Protein AF-B1YMI3-F1 (afdb_monomer)

Mean predicted 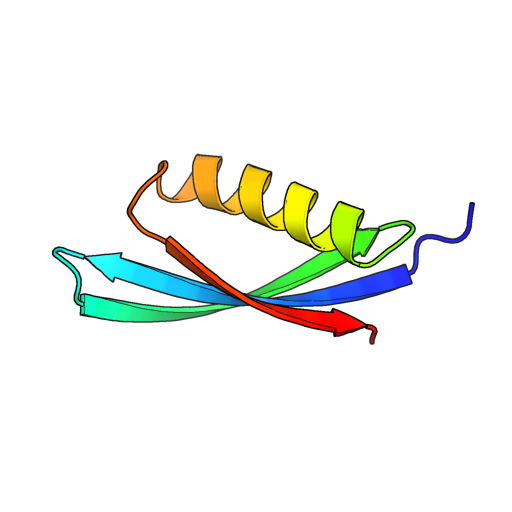aligned error: 3.76 Å

Secondary structure (DSSP, 8-state):
--PEEEEEEEEEEETTEEEEEEEEEEEESSHHHHHHHHHHHHHHHH-SSSEEEEEEEE-

Foldseek 3Di:
DAWFWKKWKKFFADPRDGPDIDIDIDTDPDQVRRVVVVQVVCCVVRNNPGMDTDDMGTD

Organism: Exiguobacterium sibiricum (strain DSM 17290 / CCUG 55495 / CIP 109462 / JCM 13490 / 255-15) (NCBI:txid262543)

Nearest PDB structures (foldseek):
  5t2a-assembly1_Q  TM=7.615E-01  e=6.579E-01  Leishmania donovani
  8ove-assembly1_BS  TM=7.748E-01  e=7.403E-01  Trypanosoma brucei brucei
  7r81-assembly1_U1  TM=7.856E-01  e=1.186E+00  Neurospora crassa
  8rxx-assembly1_LR  TM=7.504E-01  e=1.416E+00  Leishmania major strain Friedlin
  7ohp-assembly1_S  TM=6.996E-01  e=3.858E+00  Saccharomyces cerevisiae S288C

Structure (mmCIF, N/CA/C/O backbone):
data_AF-B1YMI3-F1
#
_entry.id   AF-B1YMI3-F1
#
loop_
_atom_site.group_PDB
_atom_site.id
_atom_site.type_symbol
_atom_site.label_atom_id
_atom_site.label_alt_id
_atom_site.label_comp_id
_atom_site.label_asym_id
_atom_site.label_entity_id
_atom_site.label_seq_id
_atom_site.pdbx_PDB_ins_code
_atom_site.Cartn_x
_atom_site.Cartn_y
_atom_site.Cartn_z
_atom_site.occupancy
_atom_site.B_iso_or_equiv
_atom_site.auth_seq_id
_atom_site.auth_comp_id
_atom_site.auth_asym_id
_atom_site.auth_atom_id
_atom_site.pdbx_PDB_model_nu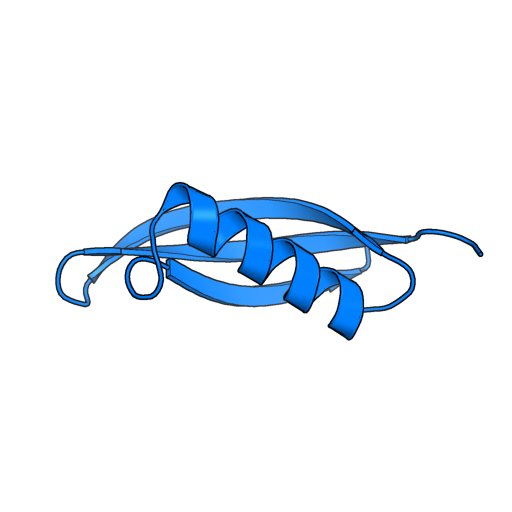m
ATOM 1 N N . MET A 1 1 ? 11.870 6.528 -19.987 1.00 56.75 1 MET A N 1
ATOM 2 C CA . MET A 1 1 ? 11.792 5.813 -18.693 1.00 56.75 1 MET A CA 1
ATOM 3 C C . MET A 1 1 ? 10.689 4.770 -18.832 1.00 56.75 1 MET A C 1
ATOM 5 O O . MET A 1 1 ? 9.543 5.157 -19.016 1.00 56.75 1 MET A O 1
ATOM 9 N N . PHE A 1 2 ? 11.021 3.479 -18.898 1.00 68.00 2 PHE A N 1
ATOM 10 C CA . PHE A 1 2 ? 10.015 2.425 -19.083 1.00 68.00 2 PHE A CA 1
ATOM 11 C C . PHE A 1 2 ? 9.260 2.219 -17.766 1.00 68.00 2 PHE A C 1
ATOM 13 O O . PHE A 1 2 ? 9.831 1.712 -16.802 1.00 68.00 2 PHE A O 1
ATOM 20 N N . ASN A 1 3 ? 7.999 2.649 -17.710 1.00 79.81 3 ASN A N 1
ATOM 21 C CA . ASN A 1 3 ? 7.130 2.336 -16.580 1.00 79.81 3 ASN A CA 1
ATOM 22 C C . ASN A 1 3 ? 6.789 0.843 -16.631 1.00 79.81 3 ASN A C 1
ATOM 24 O O . ASN A 1 3 ? 6.245 0.367 -17.623 1.00 79.81 3 ASN A O 1
ATOM 28 N N . LYS A 1 4 ? 7.121 0.124 -15.562 1.00 91.25 4 LYS A N 1
ATOM 29 C CA . LYS A 1 4 ? 6.752 -1.276 -15.343 1.00 91.25 4 LYS A CA 1
ATOM 30 C C . LYS A 1 4 ? 5.446 -1.324 -14.561 1.00 91.25 4 LYS A C 1
ATOM 32 O O . LYS A 1 4 ? 5.138 -0.392 -13.813 1.00 91.25 4 LYS A O 1
ATOM 37 N N . GLU A 1 5 ? 4.699 -2.403 -14.728 1.00 96.31 5 GLU A N 1
ATOM 38 C CA . GLU A 1 5 ? 3.503 -2.669 -13.938 1.00 96.31 5 GLU A CA 1
ATOM 39 C C . GLU A 1 5 ? 3.867 -3.461 -12.681 1.00 96.31 5 GLU A C 1
ATOM 41 O O . GLU A 1 5 ? 4.693 -4.378 -12.699 1.00 96.31 5 GLU A O 1
ATOM 46 N N . TYR A 1 6 ? 3.271 -3.054 -11.568 1.00 96.50 6 TYR A N 1
ATOM 47 C CA . TYR A 1 6 ? 3.430 -3.669 -10.264 1.00 96.50 6 TYR A CA 1
ATOM 48 C C . TYR A 1 6 ? 2.054 -3.962 -9.692 1.00 96.50 6 TYR A C 1
ATOM 50 O O . TYR A 1 6 ? 1.187 -3.091 -9.700 1.00 96.50 6 TYR A O 1
ATOM 58 N N . THR A 1 7 ? 1.877 -5.164 -9.160 1.00 97.19 7 THR A N 1
ATOM 59 C CA . THR A 1 7 ? 0.730 -5.496 -8.317 1.00 97.19 7 THR A CA 1
ATOM 60 C C . THR A 1 7 ? 1.083 -5.193 -6.872 1.00 97.19 7 THR A C 1
ATOM 62 O O . THR A 1 7 ? 2.143 -5.590 -6.388 1.00 97.19 7 THR A O 1
ATOM 65 N N . VAL A 1 8 ? 0.202 -4.481 -6.183 1.00 96.75 8 VAL A N 1
ATOM 66 C CA . VAL A 1 8 ? 0.322 -4.160 -4.763 1.00 96.75 8 VAL A CA 1
ATOM 67 C C . VAL A 1 8 ? -0.878 -4.745 -4.048 1.00 96.75 8 VAL A C 1
ATOM 69 O O . VAL A 1 8 ? -1.993 -4.307 -4.306 1.00 96.75 8 VAL A O 1
ATOM 72 N N . GLN A 1 9 ? -0.662 -5.710 -3.158 1.00 97.50 9 GLN A N 1
ATOM 73 C CA . GLN A 1 9 ? -1.728 -6.215 -2.295 1.00 97.50 9 GLN A CA 1
ATOM 74 C C . GLN A 1 9 ? -1.755 -5.429 -0.990 1.00 97.50 9 GLN A C 1
ATOM 76 O O . GLN A 1 9 ? -0.708 -5.154 -0.391 1.00 97.50 9 GLN A O 1
ATOM 81 N N . TYR A 1 10 ? -2.958 -5.096 -0.541 1.00 96.75 10 TYR A N 1
ATOM 82 C CA . TYR A 1 10 ? -3.177 -4.407 0.717 1.00 96.75 10 TYR A CA 1
ATOM 83 C C . TYR A 1 10 ? -4.397 -4.962 1.450 1.00 96.75 10 TYR A C 1
ATOM 85 O O . TYR A 1 10 ? -5.288 -5.560 0.851 1.00 96.75 10 TYR A O 1
ATOM 93 N N . HIS A 1 11 ? -4.412 -4.740 2.756 1.00 96.88 11 HIS A N 1
ATOM 94 C CA . HIS A 1 11 ? -5.545 -4.982 3.634 1.00 96.88 11 HIS A CA 1
ATOM 95 C C . HIS A 1 11 ? -6.195 -3.660 4.018 1.00 96.88 11 HIS A C 1
ATOM 97 O O . HIS A 1 11 ? -5.477 -2.679 4.230 1.00 96.88 11 HIS A O 1
ATOM 103 N N . VAL A 1 12 ? -7.520 -3.645 4.136 1.00 95.06 12 VAL A N 1
ATOM 104 C CA . VAL A 1 12 ? -8.272 -2.573 4.802 1.00 95.06 12 VAL A CA 1
ATOM 105 C C . VAL A 1 12 ? -8.475 -2.976 6.257 1.00 95.06 12 VAL A C 1
ATOM 107 O O . VAL A 1 12 ? -8.756 -4.141 6.542 1.00 95.06 12 VAL A O 1
ATOM 110 N N . LEU A 1 13 ? -8.286 -2.023 7.167 1.00 94.75 13 LEU A N 1
ATOM 111 C CA . LEU A 1 13 ? -8.320 -2.252 8.607 1.00 94.75 13 LEU A CA 1
ATOM 112 C C . LEU A 1 13 ? -9.464 -1.480 9.271 1.00 94.75 13 LEU A C 1
ATOM 114 O O . LEU A 1 13 ? -9.582 -0.269 9.073 1.00 94.75 13 LEU A O 1
ATOM 118 N N . GLU A 1 14 ? -10.209 -2.147 10.149 1.00 91.06 14 GLU A N 1
ATOM 119 C CA . GLU A 1 14 ? -11.120 -1.521 11.114 1.00 91.06 14 GLU A CA 1
ATOM 120 C C . GLU A 1 14 ? -10.791 -2.010 12.520 1.00 91.06 14 GLU A C 1
ATOM 122 O O . GLU A 1 14 ? -10.727 -3.208 12.753 1.00 91.06 14 GLU A O 1
ATOM 127 N N . GLN A 1 15 ? -10.551 -1.084 13.455 1.00 86.25 15 GLN A N 1
ATOM 128 C CA . GLN A 1 15 ? -10.229 -1.405 14.858 1.00 86.25 15 GLN A CA 1
ATOM 129 C C . GLN A 1 15 ? -9.170 -2.519 15.019 1.00 86.25 15 GLN A C 1
ATOM 131 O O . GLN A 1 15 ? -9.261 -3.326 15.932 1.00 86.25 15 GLN A O 1
ATOM 136 N N . GLU A 1 16 ? -8.157 -2.525 14.141 1.00 84.25 16 GLU A N 1
ATOM 137 C CA . GLU A 1 16 ? -7.051 -3.504 14.081 1.00 84.25 16 GLU A CA 1
ATOM 138 C C . GLU A 1 16 ? -7.366 -4.854 13.408 1.00 84.25 16 GLU A C 1
ATOM 140 O O . GLU A 1 16 ? -6.454 -5.657 13.209 1.00 84.25 16 GLU A O 1
ATOM 145 N N . GLU A 1 17 ? -8.597 -5.074 12.946 1.00 91.25 17 GLU A N 1
ATOM 146 C CA . GLU A 1 17 ? -8.975 -6.257 12.172 1.00 91.25 17 GLU A CA 1
ATOM 147 C C . GLU A 1 17 ? -8.923 -6.006 10.664 1.00 91.25 17 GLU A C 1
ATOM 149 O O . GLU A 1 17 ? -9.273 -4.932 10.172 1.00 91.25 17 GLU A O 1
ATOM 154 N N . VAL A 1 18 ? -8.490 -7.022 9.912 1.00 93.88 18 VAL A N 1
ATOM 155 C CA . VAL A 1 18 ? -8.550 -7.009 8.446 1.00 93.88 18 VAL A CA 1
ATOM 156 C C . VAL A 1 18 ? -9.986 -7.278 8.019 1.00 93.88 18 VAL A C 1
ATOM 158 O O . VAL A 1 18 ? -10.460 -8.407 8.121 1.00 93.88 18 VAL A O 1
ATOM 161 N N . VAL A 1 19 ? -10.653 -6.249 7.507 1.00 95.06 19 VAL A N 1
ATOM 162 C CA . VAL A 1 19 ? -12.032 -6.354 7.003 1.00 95.06 19 VAL A CA 1
ATOM 163 C C . VAL A 1 19 ? -12.092 -6.629 5.505 1.00 95.06 19 VAL A C 1
ATOM 165 O O . VAL A 1 19 ? -13.083 -7.168 5.022 1.00 95.06 19 VAL A O 1
ATOM 168 N N . ASP A 1 20 ? -11.030 -6.291 4.767 1.00 95.31 20 ASP A N 1
ATOM 169 C CA . ASP A 1 20 ? -10.957 -6.521 3.324 1.00 95.31 20 ASP A CA 1
ATOM 170 C C . ASP A 1 20 ? -9.512 -6.712 2.837 1.00 95.31 20 ASP A C 1
ATOM 172 O O . ASP A 1 20 ? -8.550 -6.271 3.476 1.00 95.31 20 ASP A O 1
ATOM 176 N N . THR A 1 21 ? -9.348 -7.380 1.696 1.00 95.75 21 THR A N 1
ATOM 17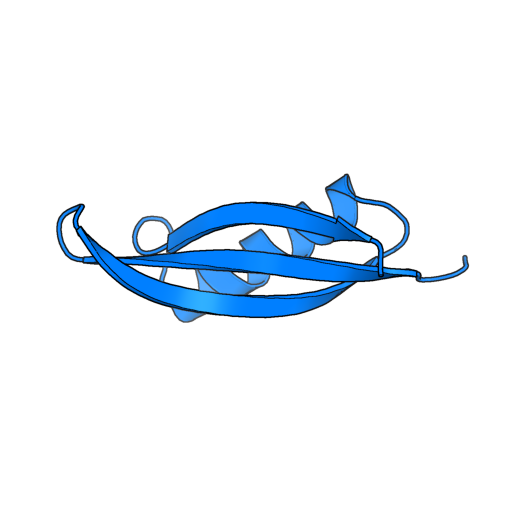7 C CA . THR A 1 21 ? -8.066 -7.584 1.010 1.00 95.75 21 THR A CA 1
ATOM 178 C C . THR A 1 21 ? -8.229 -7.354 -0.480 1.00 95.75 21 THR A C 1
ATOM 180 O O . THR A 1 21 ? -8.955 -8.086 -1.145 1.00 95.75 21 THR A O 1
ATOM 183 N N . ASP A 1 22 ? -7.464 -6.414 -1.026 1.00 96.06 22 ASP A N 1
ATOM 184 C CA . ASP A 1 22 ? -7.572 -6.047 -2.436 1.00 96.06 22 ASP A CA 1
ATOM 185 C C . ASP A 1 22 ? -6.191 -5.781 -3.064 1.00 96.06 22 ASP A C 1
ATOM 187 O O . ASP A 1 22 ? -5.137 -5.860 -2.412 1.00 96.06 22 ASP A O 1
ATOM 191 N N . ARG A 1 23 ? -6.172 -5.546 -4.378 1.00 96.00 23 ARG A N 1
ATOM 192 C CA . ARG A 1 23 ? -4.974 -5.395 -5.201 1.00 96.00 23 ARG A CA 1
ATOM 193 C C . ARG A 1 23 ? -5.053 -4.147 -6.071 1.00 96.00 23 ARG A C 1
ATOM 195 O O . ARG A 1 23 ? -6.016 -3.921 -6.792 1.00 96.00 23 ARG A O 1
ATOM 202 N N . LEU A 1 24 ? -3.963 -3.385 -6.096 1.00 95.25 24 LEU A N 1
ATOM 203 C CA . LEU A 1 24 ? -3.768 -2.265 -7.015 1.00 95.25 24 LEU A CA 1
ATOM 204 C C . LEU A 1 24 ? -2.752 -2.619 -8.094 1.00 95.25 24 LEU A C 1
ATOM 206 O O . LEU A 1 24 ? -1.692 -3.175 -7.802 1.00 95.25 24 LEU A O 1
ATOM 210 N N . ILE A 1 25 ? -3.030 -2.199 -9.326 1.00 96.06 25 ILE A N 1
ATOM 211 C CA . ILE A 1 25 ? -2.051 -2.203 -10.415 1.00 96.06 25 ILE A CA 1
ATOM 212 C C . ILE A 1 25 ? -1.451 -0.802 -10.543 1.00 96.06 25 ILE A C 1
ATOM 214 O O . ILE A 1 25 ? -2.148 0.174 -10.817 1.00 96.06 25 ILE A O 1
ATOM 218 N N . ILE A 1 26 ? -0.138 -0.692 -10.341 1.00 95.50 26 ILE A N 1
ATOM 219 C CA . ILE A 1 26 ? 0.603 0.570 -10.334 1.00 95.50 26 ILE A CA 1
ATOM 220 C C . ILE A 1 26 ? 1.669 0.563 -11.426 1.00 95.50 26 ILE A C 1
ATOM 222 O O . ILE A 1 26 ? 2.517 -0.324 -11.486 1.00 95.50 26 ILE A O 1
ATOM 226 N N . LYS A 1 27 ? 1.695 1.621 -12.242 1.00 94.88 27 LYS A N 1
ATOM 227 C CA . LYS A 1 27 ? 2.796 1.897 -13.176 1.00 94.88 27 LYS A CA 1
ATOM 228 C C . LYS A 1 27 ? 3.893 2.720 -12.500 1.00 94.88 27 LYS A C 1
ATOM 230 O O . LYS A 1 27 ? 3.653 3.859 -12.077 1.00 94.88 27 LYS A O 1
ATOM 235 N N . ALA A 1 28 ? 5.108 2.181 -12.415 1.00 94.81 28 ALA A N 1
ATOM 236 C CA . ALA A 1 28 ? 6.249 2.842 -11.776 1.00 94.81 28 ALA A CA 1
ATOM 237 C C . ALA A 1 28 ? 7.598 2.447 -12.400 1.00 94.81 28 ALA A C 1
ATOM 239 O O . ALA A 1 28 ? 7.698 1.459 -13.122 1.00 94.81 28 ALA A O 1
ATOM 240 N N . GLY A 1 29 ? 8.644 3.235 -12.131 1.00 94.06 29 GLY A N 1
ATOM 241 C CA . GLY A 1 29 ? 10.003 2.933 -12.602 1.00 94.06 29 GLY A CA 1
ATOM 242 C C . GLY A 1 29 ? 10.673 1.792 -11.827 1.00 94.06 29 GLY A C 1
ATOM 243 O O . GLY A 1 29 ? 11.443 1.018 -12.397 1.00 94.06 29 GLY 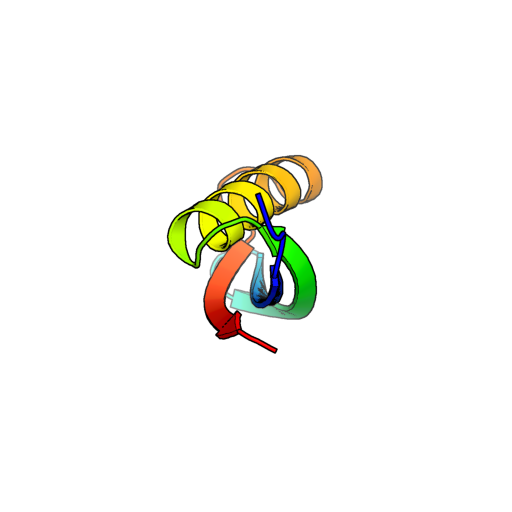A O 1
ATOM 244 N N . ASP A 1 30 ? 10.339 1.664 -10.543 1.00 93.88 30 ASP A N 1
ATOM 245 C CA . ASP A 1 30 ? 10.867 0.660 -9.627 1.00 93.88 30 ASP A CA 1
ATOM 246 C C . ASP A 1 30 ? 9.838 0.288 -8.538 1.00 93.88 30 ASP A C 1
ATOM 248 O O . ASP A 1 30 ? 8.737 0.845 -8.461 1.00 93.88 30 ASP A O 1
ATOM 252 N N . HIS A 1 31 ? 10.212 -0.683 -7.701 1.00 94.25 31 HIS A N 1
ATOM 253 C CA . HIS A 1 31 ? 9.386 -1.236 -6.624 1.00 94.25 31 HIS A CA 1
ATOM 254 C C . HIS A 1 31 ? 9.074 -0.213 -5.522 1.00 94.25 31 HIS A C 1
ATOM 256 O O . HIS A 1 31 ? 7.935 -0.117 -5.062 1.00 94.25 31 HIS A O 1
ATOM 262 N N . THR A 1 32 ? 10.047 0.623 -5.159 1.00 95.38 32 THR A N 1
ATOM 263 C CA . THR A 1 32 ? 9.896 1.666 -4.136 1.00 95.38 32 THR A CA 1
ATOM 264 C C . THR A 1 32 ? 8.913 2.742 -4.590 1.00 95.38 32 THR A C 1
ATOM 266 O O . THR A 1 32 ? 8.026 3.150 -3.836 1.00 95.38 32 THR A O 1
ATOM 269 N N . ALA A 1 33 ? 9.022 3.178 -5.844 1.00 96.00 33 ALA A N 1
ATOM 2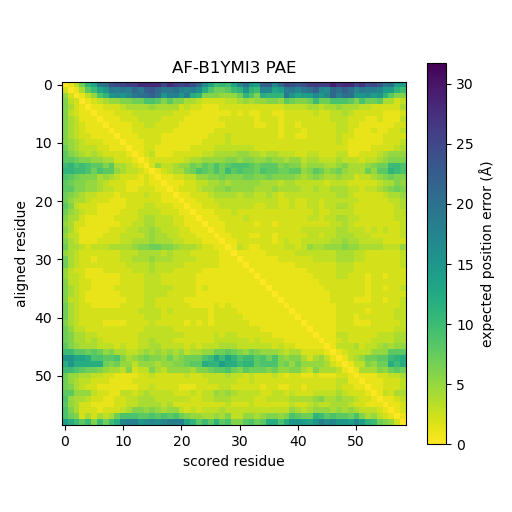70 C CA . ALA A 1 33 ? 8.108 4.123 -6.461 1.00 96.00 33 ALA A CA 1
ATOM 271 C C . ALA A 1 33 ? 6.693 3.539 -6.577 1.00 96.00 33 ALA A C 1
ATOM 273 O O . ALA A 1 33 ? 5.723 4.261 -6.336 1.00 96.00 33 ALA A O 1
ATOM 274 N N . ALA A 1 34 ? 6.561 2.243 -6.889 1.00 96.25 34 ALA A N 1
ATOM 275 C CA . ALA 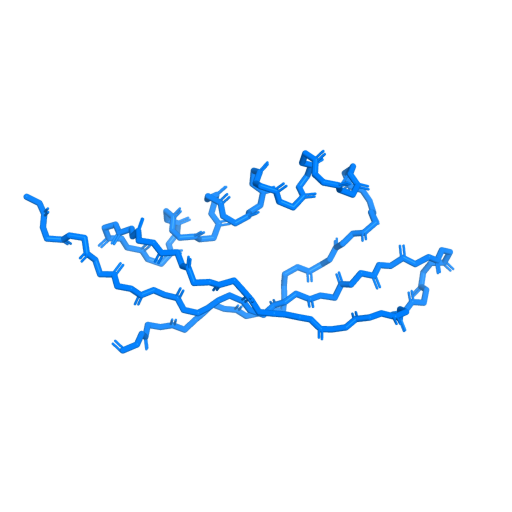A 1 34 ? 5.271 1.556 -6.893 1.00 96.25 34 ALA A CA 1
ATOM 276 C C . ALA A 1 34 ? 4.627 1.564 -5.501 1.00 96.25 34 ALA A C 1
ATOM 278 O O . ALA A 1 34 ? 3.484 2.005 -5.358 1.00 96.25 34 ALA A O 1
ATOM 279 N N . ARG A 1 35 ? 5.386 1.178 -4.465 1.00 96.38 35 ARG A N 1
ATOM 280 C CA . ARG A 1 35 ? 4.922 1.195 -3.071 1.00 96.38 35 ARG A CA 1
ATOM 281 C C . ARG A 1 35 ? 4.487 2.593 -2.637 1.00 96.38 35 ARG A C 1
ATOM 283 O O . ARG A 1 35 ? 3.406 2.745 -2.085 1.00 96.38 35 ARG A O 1
ATOM 290 N N . LYS A 1 36 ? 5.290 3.623 -2.924 1.00 97.00 36 LYS A N 1
ATOM 291 C CA . LYS A 1 36 ? 4.986 5.015 -2.549 1.00 97.00 36 LYS A CA 1
ATOM 292 C C . LYS A 1 36 ? 3.730 5.550 -3.244 1.00 97.00 36 LYS A C 1
ATOM 294 O O . LYS A 1 36 ? 2.950 6.280 -2.630 1.00 97.00 36 LYS A O 1
ATOM 299 N N . LYS A 1 37 ? 3.526 5.201 -4.519 1.00 96.88 37 LYS A N 1
ATOM 300 C CA . LYS A 1 37 ? 2.303 5.557 -5.253 1.00 96.88 37 LYS A CA 1
ATOM 301 C C . LYS A 1 37 ? 1.077 4.865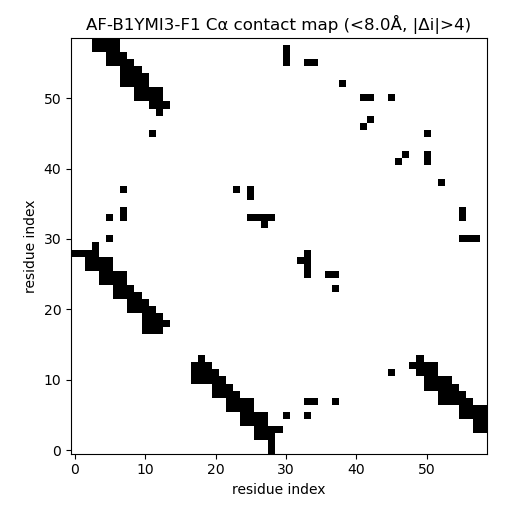 -4.660 1.00 96.88 37 LYS A C 1
ATOM 303 O O . LYS A 1 37 ? 0.096 5.554 -4.400 1.00 96.88 37 LYS A O 1
ATOM 308 N N . ALA A 1 38 ? 1.159 3.559 -4.399 1.00 96.50 38 ALA A N 1
ATOM 309 C CA . ALA A 1 38 ? 0.083 2.817 -3.747 1.00 96.50 38 ALA A CA 1
ATOM 310 C C . ALA A 1 38 ? -0.252 3.407 -2.372 1.00 96.50 38 ALA A C 1
ATOM 312 O O . ALA A 1 38 ? -1.407 3.719 -2.116 1.00 96.50 38 ALA A O 1
ATOM 313 N N . ASP A 1 39 ? 0.758 3.674 -1.541 1.00 96.38 39 ASP A N 1
ATOM 314 C CA . ASP A 1 39 ? 0.587 4.302 -0.227 1.00 96.38 39 ASP A CA 1
ATOM 315 C C . ASP A 1 39 ? -0.137 5.653 -0.327 1.00 96.38 39 ASP A C 1
ATOM 317 O O . ASP A 1 39 ? -1.103 5.912 0.382 1.00 96.38 39 ASP A O 1
ATOM 321 N N . THR A 1 40 ? 0.257 6.492 -1.289 1.00 96.94 40 THR A N 1
ATOM 322 C CA . THR A 1 40 ? -0.394 7.790 -1.519 1.00 96.94 40 THR A CA 1
ATOM 323 C C . THR A 1 40 ? -1.867 7.641 -1.917 1.00 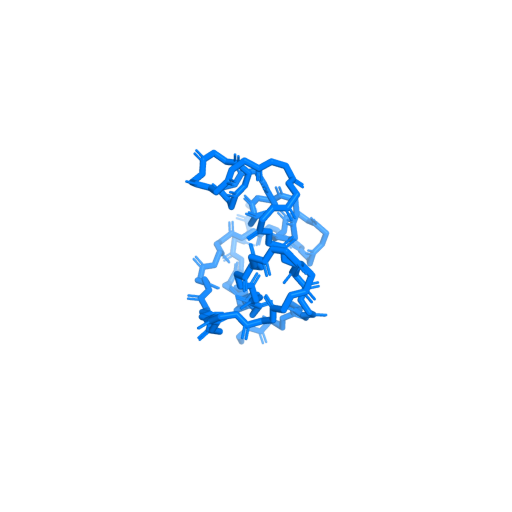96.94 40 THR A C 1
ATOM 325 O O . THR A 1 40 ? -2.688 8.466 -1.516 1.00 96.94 40 THR A O 1
ATOM 328 N N . MET A 1 41 ? -2.211 6.628 -2.717 1.00 95.56 41 MET A N 1
ATOM 329 C CA . MET A 1 41 ? -3.589 6.369 -3.149 1.00 95.56 41 MET A CA 1
ATOM 330 C C . MET A 1 41 ? -4.439 5.822 -2.002 1.00 95.56 41 MET A C 1
ATOM 332 O O . MET A 1 41 ? -5.478 6.401 -1.689 1.00 95.56 41 MET A O 1
ATOM 336 N N . LEU A 1 42 ? -3.960 4.776 -1.328 1.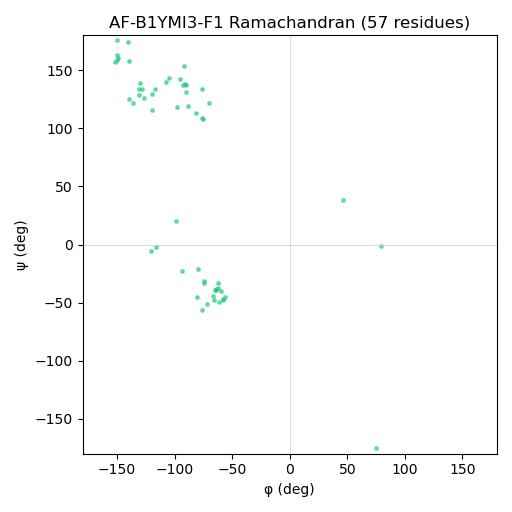00 95.50 42 LEU A N 1
ATOM 337 C CA . LEU A 1 42 ? -4.653 4.139 -0.208 1.00 95.50 42 LEU A CA 1
ATOM 338 C C . LEU A 1 42 ? -4.893 5.124 0.933 1.00 95.50 42 LEU A C 1
ATOM 340 O O . LEU A 1 42 ? -5.992 5.201 1.472 1.00 95.50 42 LEU A O 1
ATOM 344 N N . ARG A 1 43 ? -3.912 5.985 1.216 1.00 94.94 43 ARG A N 1
ATOM 345 C CA . ARG A 1 43 ? -4.053 7.042 2.216 1.00 94.94 43 ARG A CA 1
ATOM 346 C C . ARG A 1 43 ? -5.134 8.063 1.896 1.00 94.94 43 ARG A C 1
ATOM 348 O O . ARG A 1 43 ? -5.725 8.617 2.818 1.00 94.94 43 ARG A O 1
ATOM 355 N N . LYS A 1 44 ? -5.371 8.356 0.616 1.00 94.69 44 LYS A N 1
ATOM 356 C CA . LYS A 1 44 ? -6.462 9.250 0.200 1.00 94.69 44 LYS A CA 1
ATOM 357 C C . LYS A 1 44 ? -7.824 8.572 0.304 1.00 94.69 44 LYS A C 1
ATOM 359 O O . LYS A 1 44 ? -8.795 9.261 0.582 1.00 94.69 44 LYS A O 1
ATOM 364 N N . GLN A 1 45 ? -7.881 7.263 0.071 1.00 93.31 45 GLN A N 1
ATOM 365 C CA . GLN A 1 45 ? -9.123 6.494 0.068 1.00 93.31 45 GLN A CA 1
ATOM 366 C C . GLN A 1 45 ? -9.591 6.123 1.480 1.00 93.31 45 GLN A C 1
ATOM 368 O O . GLN A 1 45 ? -10.762 6.297 1.790 1.00 93.31 45 GLN A O 1
ATOM 373 N N . PHE A 1 46 ? -8.678 5.661 2.336 1.00 91.25 46 PHE A N 1
ATOM 374 C CA . PHE A 1 46 ? -8.996 5.100 3.655 1.00 91.25 46 PHE A CA 1
ATOM 375 C C . PHE A 1 46 ? -8.427 5.928 4.822 1.00 91.25 46 PHE A C 1
ATOM 377 O O . PHE A 1 46 ? -8.593 5.598 5.988 1.00 91.25 46 PHE A O 1
ATOM 384 N N . GLY A 1 47 ? -7.692 7.011 4.559 1.00 89.44 47 GLY A N 1
ATOM 385 C CA . GLY A 1 47 ? -6.941 7.697 5.614 1.00 89.44 47 GLY A CA 1
ATOM 386 C C . GLY A 1 47 ? -5.683 6.926 6.031 1.00 89.44 47 GLY A C 1
ATOM 387 O O . GLY A 1 47 ? -5.285 5.953 5.404 1.00 89.44 47 GLY A O 1
ATOM 388 N N . ARG A 1 48 ? -4.969 7.407 7.057 1.00 80.75 48 ARG A N 1
ATOM 389 C CA . ARG A 1 48 ? -3.580 6.973 7.334 1.00 80.75 48 ARG A CA 1
ATOM 390 C C . ARG A 1 48 ? -3.456 5.625 8.058 1.00 80.75 48 ARG A C 1
ATOM 392 O O . ARG A 1 48 ? -2.378 5.047 8.026 1.00 80.75 48 ARG A O 1
ATOM 399 N N . THR A 1 49 ? -4.504 5.170 8.738 1.00 82.19 49 THR A N 1
ATOM 400 C CA . THR A 1 49 ? -4.442 4.033 9.677 1.00 82.19 49 THR A CA 1
ATOM 401 C C . THR A 1 49 ? -5.358 2.874 9.302 1.00 82.19 49 THR A C 1
ATOM 403 O O . THR A 1 49 ? -5.290 1.835 9.943 1.00 82.19 49 THR A O 1
ATOM 406 N N . GLN A 1 50 ? -6.194 3.026 8.272 1.00 92.38 50 GLN A N 1
ATOM 407 C CA . GLN A 1 50 ? -7.196 2.023 7.892 1.00 92.38 50 GLN A CA 1
ATOM 408 C C . GLN A 1 50 ? -6.739 1.132 6.727 1.00 92.38 50 GLN A C 1
ATOM 410 O O . GLN A 1 50 ? -7.562 0.528 6.049 1.00 92.38 50 GLN A O 1
ATOM 415 N N . TYR A 1 51 ? -5.432 1.048 6.454 1.00 95.00 51 TYR A N 1
ATOM 416 C CA . TYR A 1 51 ? -4.902 0.104 5.471 1.00 95.00 51 TYR A CA 1
ATOM 417 C C . TYR A 1 51 ? -3.476 -0.347 5.799 1.00 95.00 51 TYR A C 1
ATOM 419 O O . TYR A 1 51 ? -2.722 0.352 6.480 1.00 95.00 51 TYR A O 1
ATOM 427 N N . LYS A 1 52 ? -3.077 -1.494 5.245 1.00 94.88 52 LYS A N 1
ATOM 428 C CA . LYS A 1 52 ? -1.711 -2.025 5.320 1.00 94.88 52 LYS A CA 1
ATOM 429 C C . LYS A 1 52 ? -1.299 -2.636 3.986 1.00 94.88 52 LYS A C 1
ATOM 431 O O . LYS A 1 52 ? -1.971 -3.522 3.478 1.00 94.88 52 LYS A O 1
ATOM 436 N N . ILE A 1 53 ? -0.180 -2.183 3.420 1.00 95.81 53 ILE A N 1
ATOM 437 C CA . ILE A 1 53 ? 0.409 -2.803 2.223 1.00 95.81 53 ILE A CA 1
ATOM 438 C C . ILE A 1 53 ? 1.227 -4.025 2.646 1.00 95.81 53 ILE A C 1
ATOM 440 O O . ILE A 1 53 ? 2.294 -3.862 3.251 1.00 95.81 53 ILE A O 1
ATOM 444 N N . GLU A 1 54 ? 0.769 -5.214 2.260 1.00 95.81 54 GLU A N 1
ATOM 445 C CA . GLU A 1 54 ? 1.440 -6.485 2.553 1.00 95.81 54 GLU A CA 1
ATOM 446 C C . GLU A 1 54 ? 2.649 -6.696 1.652 1.00 95.81 54 GLU A C 1
ATOM 448 O O . GLU A 1 54 ? 3.778 -6.843 2.119 1.00 95.81 54 GLU A O 1
ATOM 453 N N . TRP A 1 55 ? 2.438 -6.651 0.338 1.00 95.56 55 TRP A N 1
ATOM 454 C CA . TRP A 1 55 ? 3.498 -6.908 -0.623 1.00 95.56 55 TRP A CA 1
ATOM 455 C C . TRP A 1 55 ? 3.310 -6.118 -1.911 1.00 95.56 55 TRP A C 1
ATOM 457 O O . TRP A 1 55 ? 2.236 -5.624 -2.248 1.00 95.56 55 TRP A O 1
ATOM 467 N N . VAL A 1 56 ? 4.418 -5.995 -2.632 1.00 94.12 56 VAL A N 1
ATOM 468 C CA . VAL A 1 56 ? 4.495 -5.386 -3.956 1.00 94.12 56 VAL A CA 1
ATOM 469 C C . VAL A 1 56 ? 5.265 -6.367 -4.834 1.00 94.12 56 VAL A C 1
ATOM 471 O O . VAL A 1 56 ? 6.348 -6.812 -4.454 1.00 94.12 56 VAL A O 1
ATOM 474 N N . GLN A 1 57 ? 4.720 -6.709 -5.995 1.00 93.50 57 GLN A N 1
ATOM 475 C CA . GLN A 1 57 ? 5.319 -7.643 -6.943 1.00 93.50 57 GLN A CA 1
ATOM 476 C C . GLN A 1 57 ? 5.331 -7.012 -8.329 1.00 93.50 57 GLN A C 1
ATOM 478 O O . GLN A 1 57 ? 4.375 -6.355 -8.735 1.00 93.50 57 GLN A O 1
ATOM 483 N N . ARG A 1 58 ? 6.430 -7.191 -9.058 1.00 89.56 58 ARG A N 1
ATOM 484 C CA . ARG A 1 58 ? 6.499 -6.802 -10.466 1.00 89.56 58 ARG A CA 1
ATOM 485 C C . ARG A 1 58 ? 5.741 -7.834 -11.305 1.00 89.56 58 ARG A C 1
ATOM 487 O O . ARG A 1 58 ? 5.955 -9.025 -11.087 1.00 89.56 58 ARG A O 1
ATOM 494 N N . PHE A 1 59 ? 4.900 -7.355 -12.221 1.00 75.31 59 PHE A N 1
ATOM 495 C CA . PHE A 1 59 ? 4.245 -8.196 -13.224 1.00 75.31 59 PHE A CA 1
ATOM 496 C C . PHE A 1 59 ? 5.259 -8.733 -14.242 1.00 75.31 59 PHE A C 1
ATOM 498 O O . PHE A 1 59 ? 6.195 -7.972 -14.610 1.00 75.31 59 PHE A O 1
#

pLDDT: mean 92.45, std 7.33, range [56.75, 97.5]

Sequence (59 aa):
MFNKEYTVQYHVLEQEEVVDTDRLIIKAGDHTAARKKADTMLRKQFGRTQYKIEWVQRF

Solvent-accessible surface area (backbone atoms only — not comparable to full-atom values): 3430 Å² total; per-residue (Å²): 132,75,66,42,53,27,43,34,38,33,34,34,39,54,100,88,40,78,78,44,77,50,74,45,84,34,78,21,80,45,70,68,55,28,50,53,52,50,50,57,50,50,36,72,76,53,39,87,78,26,53,47,77,77,51,75,44,76,111

Radius of gyration: 11.6 Å; Cα contacts (8 Å, |Δi|>4): 108; chains: 1; bounding box: 24×17×34 Å